Protein AF-A0A939F4K8-F1 (afdb_monomer_lite)

Structure (mmCIF, N/CA/C/O backbone):
data_AF-A0A939F4K8-F1
#
_entry.id   AF-A0A939F4K8-F1
#
loop_
_atom_site.group_PDB
_atom_site.id
_atom_site.type_symbol
_atom_site.label_atom_id
_atom_site.label_alt_id
_atom_site.label_comp_id
_atom_site.label_asym_id
_atom_site.label_entity_id
_atom_site.label_seq_id
_atom_site.pdbx_PDB_ins_code
_atom_site.Cartn_x
_atom_site.Cartn_y
_atom_site.Cartn_z
_atom_site.occupancy
_atom_site.B_iso_or_equiv
_atom_site.auth_seq_id
_atom_site.auth_comp_id
_atom_site.auth_asym_id
_atom_site.auth_atom_id
_atom_site.pdbx_PDB_model_num
ATOM 1 N N . SER A 1 1 ? 8.453 -22.649 -3.741 1.00 35.69 1 SER A N 1
ATOM 2 C CA . SER A 1 1 ? 9.775 -22.399 -4.346 1.00 35.69 1 SER A CA 1
ATOM 3 C C . SER A 1 1 ? 9.853 -20.980 -4.876 1.00 35.69 1 SER A C 1
ATOM 5 O O . SER A 1 1 ? 9.361 -20.713 -5.963 1.00 35.69 1 SER A O 1
ATOM 7 N N . PHE A 1 2 ? 10.422 -20.063 -4.095 1.00 38.69 2 PHE A N 1
ATOM 8 C CA . PHE A 1 2 ? 10.699 -18.695 -4.534 1.00 38.69 2 PHE A CA 1
ATOM 9 C C . PHE A 1 2 ? 11.968 -18.747 -5.396 1.00 38.69 2 PHE A C 1
ATOM 11 O O . PHE A 1 2 ? 13.063 -18.948 -4.875 1.00 38.69 2 PHE A O 1
ATOM 18 N N . ARG A 1 3 ? 11.841 -18.670 -6.727 1.00 43.75 3 ARG A N 1
ATOM 19 C CA . ARG A 1 3 ? 13.017 -18.431 -7.574 1.00 43.75 3 ARG A CA 1
ATOM 20 C C . ARG A 1 3 ? 13.462 -17.000 -7.297 1.00 43.75 3 ARG A C 1
ATOM 22 O O . ARG A 1 3 ? 12.787 -16.068 -7.720 1.00 43.75 3 ARG A O 1
ATOM 29 N N . GLY A 1 4 ? 14.566 -16.842 -6.569 1.00 41.31 4 GLY A N 1
ATOM 30 C CA . GLY A 1 4 ? 15.236 -15.552 -6.435 1.00 41.31 4 GLY A CA 1
ATOM 31 C C . GLY A 1 4 ? 15.517 -14.995 -7.828 1.00 41.31 4 GLY A C 1
ATOM 32 O O . GLY A 1 4 ? 16.096 -15.681 -8.674 1.00 41.31 4 GLY A O 1
ATOM 33 N N . ARG A 1 5 ? 15.021 -13.787 -8.096 1.00 57.59 5 ARG A N 1
ATOM 34 C CA . ARG A 1 5 ? 15.239 -13.090 -9.362 1.00 57.59 5 ARG A CA 1
ATOM 35 C C . ARG A 1 5 ? 16.744 -12.879 -9.538 1.00 57.59 5 ARG A C 1
ATOM 37 O O . ARG A 1 5 ? 17.413 -12.439 -8.608 1.00 57.59 5 ARG A O 1
ATOM 44 N N . ALA A 1 6 ? 17.285 -13.231 -10.703 1.00 58.12 6 ALA A N 1
ATOM 45 C CA . ALA A 1 6 ? 18.691 -12.975 -10.994 1.00 58.12 6 ALA A CA 1
ATOM 46 C C . ALA A 1 6 ? 18.952 -11.455 -10.971 1.00 58.12 6 ALA A C 1
ATOM 48 O O . ALA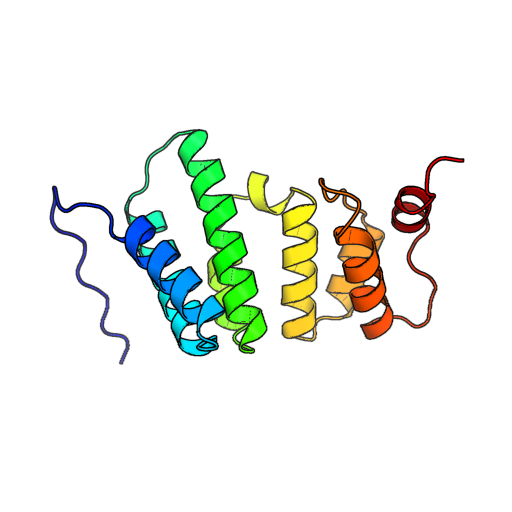 A 1 6 ? 18.134 -10.710 -11.523 1.00 58.12 6 ALA A O 1
ATOM 49 N N . PRO A 1 7 ? 20.057 -10.991 -10.359 1.00 59.62 7 PRO A N 1
ATOM 50 C CA . PRO A 1 7 ? 20.368 -9.569 -10.279 1.00 59.62 7 PRO A CA 1
ATOM 51 C C . PRO A 1 7 ? 20.540 -8.968 -11.679 1.00 59.62 7 PRO A C 1
ATOM 53 O O . PRO A 1 7 ? 21.037 -9.619 -12.603 1.00 59.62 7 PRO A O 1
ATOM 56 N N . ARG A 1 8 ? 20.113 -7.712 -11.841 1.00 64.44 8 ARG A N 1
ATOM 57 C CA . ARG A 1 8 ? 20.177 -6.992 -13.118 1.00 64.44 8 ARG A CA 1
ATOM 58 C C . ARG A 1 8 ? 21.630 -6.892 -13.622 1.00 64.44 8 ARG A C 1
ATOM 60 O O . ARG A 1 8 ? 22.501 -6.479 -12.856 1.00 64.44 8 ARG A O 1
ATOM 67 N N . PRO A 1 9 ? 21.910 -7.190 -14.907 1.00 63.34 9 PRO A N 1
ATOM 68 C CA . PRO A 1 9 ? 23.243 -6.998 -15.467 1.00 63.34 9 PRO A CA 1
ATOM 69 C C . PRO A 1 9 ? 23.617 -5.503 -15.513 1.00 63.34 9 PRO A C 1
ATOM 71 O O . PRO A 1 9 ? 22.742 -4.653 -15.738 1.00 63.34 9 PRO A O 1
ATOM 74 N N . PRO A 1 10 ? 24.906 -5.162 -15.326 1.00 59.16 10 PRO A N 1
ATOM 75 C CA . PRO A 1 10 ? 25.368 -3.778 -15.351 1.00 59.16 10 PRO A CA 1
ATOM 76 C C . PRO A 1 10 ? 25.055 -3.129 -16.708 1.00 59.16 10 PRO A C 1
ATOM 78 O O . PRO A 1 10 ? 25.335 -3.698 -17.759 1.00 59.16 10 PRO A O 1
ATOM 81 N N . GLY A 1 11 ? 24.443 -1.941 -16.684 1.00 65.75 11 GLY A N 1
ATOM 82 C CA . GLY A 1 11 ? 24.123 -1.155 -17.886 1.00 65.75 11 GLY A CA 1
ATOM 83 C C . GLY A 1 11 ? 22.738 -1.383 -18.509 1.00 65.75 11 GLY A C 1
ATOM 84 O O . GLY A 1 11 ? 22.353 -0.619 -19.389 1.00 65.75 11 GLY A O 1
ATOM 85 N N . ALA A 1 12 ? 21.943 -2.358 -18.051 1.00 71.56 12 ALA A N 1
ATOM 86 C CA . ALA A 1 12 ? 20.557 -2.488 -18.523 1.00 71.56 12 ALA A CA 1
ATOM 87 C C . ALA A 1 12 ? 19.689 -1.272 -18.102 1.00 71.56 12 ALA A C 1
ATOM 89 O O . ALA A 1 12 ? 19.891 -0.732 -17.014 1.00 71.56 12 ALA A O 1
ATOM 90 N N . PRO A 1 13 ? 18.711 -0.824 -18.906 1.00 78.94 13 PRO A N 1
ATOM 91 C CA . PRO A 1 13 ? 17.789 0.219 -18.470 1.00 78.94 13 PRO A CA 1
ATOM 92 C C . PRO A 1 13 ? 16.878 -0.297 -17.349 1.00 78.94 13 PRO A C 1
ATOM 94 O O . PRO A 1 13 ? 16.529 -1.482 -17.308 1.00 78.94 13 PRO A O 1
ATOM 97 N N . SER A 1 14 ? 16.487 0.602 -16.451 1.00 84.81 14 SER A N 1
ATOM 98 C CA . SER A 1 14 ? 15.519 0.324 -15.391 1.00 84.81 14 SER A CA 1
ATOM 99 C C . SER A 1 14 ? 14.158 0.001 -15.988 1.00 84.81 14 SER A C 1
ATOM 101 O O . SER A 1 14 ? 13.713 0.642 -16.943 1.00 84.81 14 SER A O 1
ATOM 103 N N . ARG A 1 15 ? 13.486 -1.002 -15.432 1.00 91.88 15 ARG A N 1
ATOM 104 C CA . ARG A 1 15 ? 12.194 -1.484 -15.928 1.00 91.88 15 ARG A CA 1
ATOM 105 C C . ARG A 1 15 ? 11.031 -0.848 -15.187 1.00 91.88 15 ARG A C 1
ATOM 107 O O . ARG A 1 15 ? 9.930 -0.822 -15.735 1.00 91.88 15 ARG A O 1
ATOM 114 N N . TRP A 1 16 ? 11.259 -0.321 -13.984 1.00 93.44 16 TRP A N 1
ATOM 115 C CA . TRP A 1 16 ? 10.209 0.259 -13.152 1.00 93.44 16 TRP A CA 1
ATOM 116 C C . TRP A 1 16 ? 9.338 1.313 -13.863 1.00 93.44 16 TRP A C 1
ATOM 118 O O . TRP A 1 16 ? 8.124 1.248 -13.661 1.00 93.44 16 TRP A O 1
ATOM 128 N N . PRO A 1 17 ? 9.840 2.213 -14.747 1.00 94.44 17 PRO A N 1
ATOM 129 C CA . PRO A 1 17 ? 8.963 3.183 -15.405 1.00 94.44 17 PRO A CA 1
ATOM 130 C C . PRO A 1 17 ? 7.972 2.500 -16.354 1.00 94.44 17 PRO A C 1
ATOM 132 O O . PRO A 1 17 ? 6.780 2.795 -16.332 1.00 94.44 17 PRO A O 1
ATOM 135 N N . LEU A 1 18 ? 8.454 1.536 -17.148 1.00 95.31 18 LEU A N 1
ATOM 136 C CA . LEU A 1 18 ? 7.625 0.746 -18.059 1.00 95.31 18 LEU A CA 1
ATOM 137 C C . LEU A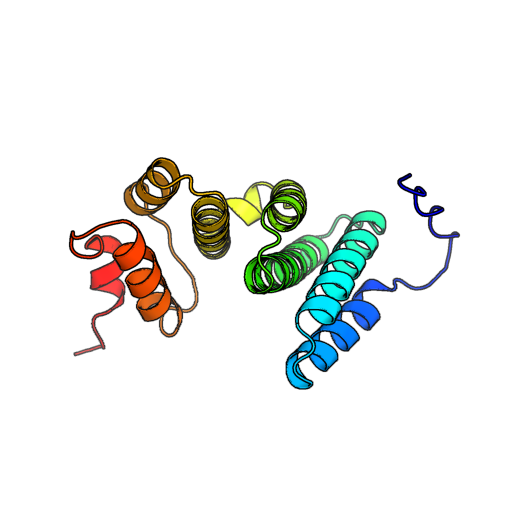 1 18 ? 6.600 -0.090 -17.286 1.00 95.31 18 LEU A C 1
ATOM 139 O O . LEU A 1 18 ? 5.428 -0.124 -17.654 1.00 95.31 18 LEU A O 1
ATOM 143 N N . LEU A 1 19 ? 7.035 -0.753 -16.211 1.00 96.81 19 LEU A N 1
ATOM 144 C CA . LEU A 1 19 ? 6.161 -1.570 -15.371 1.00 96.81 19 LEU A CA 1
ATOM 145 C C . LEU A 1 19 ? 5.051 -0.730 -14.732 1.00 96.81 19 LEU A C 1
ATOM 147 O O . LEU A 1 19 ? 3.896 -1.146 -14.771 1.00 96.81 19 LEU A O 1
ATOM 151 N N . ARG A 1 20 ? 5.371 0.473 -14.238 1.00 97.12 20 ARG A N 1
ATOM 152 C CA . ARG A 1 20 ? 4.374 1.416 -13.717 1.00 97.12 20 ARG A CA 1
ATOM 153 C C . ARG A 1 20 ? 3.372 1.834 -14.796 1.00 97.12 20 ARG A C 1
ATOM 155 O O . ARG A 1 20 ? 2.175 1.806 -14.545 1.00 97.12 20 ARG A O 1
ATOM 162 N N . CYS A 1 21 ? 3.824 2.172 -16.006 1.00 97.44 21 CYS A N 1
ATOM 163 C CA . CYS A 1 21 ? 2.915 2.520 -17.107 1.00 97.44 21 CYS A CA 1
ATOM 164 C C . CYS A 1 21 ? 1.978 1.365 -17.487 1.00 97.44 21 CYS A C 1
ATOM 166 O O . CYS A 1 21 ? 0.788 1.582 -17.701 1.00 97.44 21 CYS A O 1
ATOM 168 N N . LEU A 1 22 ? 2.492 0.135 -17.536 1.00 97.81 22 LEU A N 1
ATOM 169 C CA . LEU A 1 22 ? 1.670 -1.046 -17.798 1.00 97.81 22 LEU A CA 1
ATOM 170 C C . LEU A 1 22 ? 0.673 -1.320 -16.664 1.00 97.81 22 LEU A C 1
ATOM 172 O O . LEU A 1 22 ? -0.447 -1.733 -16.942 1.00 97.81 22 LEU A O 1
ATOM 176 N N . ALA A 1 23 ? 1.056 -1.071 -15.410 1.00 97.69 23 ALA A N 1
ATOM 177 C CA . ALA A 1 23 ? 0.155 -1.205 -14.271 1.00 97.69 23 ALA A CA 1
ATOM 178 C C . ALA A 1 23 ? -1.009 -0.200 -14.337 1.00 97.69 23 ALA A C 1
ATOM 180 O O . ALA A 1 23 ? -2.153 -0.572 -14.090 1.00 97.69 23 ALA A O 1
ATOM 181 N N . VAL A 1 24 ? -0.739 1.046 -14.745 1.00 97.12 24 VAL A N 1
ATOM 182 C CA . VAL A 1 24 ? -1.787 2.050 -15.008 1.00 97.12 24 VAL A CA 1
ATOM 183 C C . VAL A 1 24 ? -2.728 1.574 -16.118 1.00 97.12 24 VAL A C 1
ATOM 185 O O . VAL A 1 24 ? -3.944 1.634 -15.956 1.00 97.12 24 VAL A O 1
ATOM 188 N N . ALA A 1 25 ? -2.183 1.053 -17.223 1.00 96.94 25 ALA A N 1
ATOM 189 C CA . ALA A 1 25 ? -2.997 0.524 -18.318 1.00 96.94 25 ALA A CA 1
ATOM 190 C C . ALA A 1 25 ? -3.900 -0.632 -17.854 1.00 96.94 25 ALA A C 1
ATOM 192 O O . ALA A 1 25 ? -5.091 -0.636 -18.150 1.00 96.94 25 ALA A O 1
ATOM 193 N N . ASP A 1 26 ? -3.372 -1.560 -17.050 1.00 97.19 26 ASP A N 1
ATOM 194 C CA . ASP A 1 26 ? -4.175 -2.640 -16.474 1.00 97.19 26 ASP A CA 1
ATOM 195 C C . ASP A 1 26 ? -5.332 -2.124 -15.616 1.00 97.19 26 ASP A C 1
ATOM 197 O O . ASP A 1 26 ? -6.418 -2.695 -15.672 1.00 97.19 26 ASP A O 1
ATOM 201 N N . GLN A 1 27 ? -5.119 -1.073 -14.812 1.00 92.62 27 GLN A N 1
ATOM 202 C CA . GLN A 1 27 ? -6.189 -0.481 -14.003 1.00 92.62 27 GLN A CA 1
ATOM 203 C C . GLN A 1 27 ? -7.288 0.104 -14.888 1.00 92.62 27 GLN A C 1
ATOM 205 O O . GLN A 1 27 ? -8.463 -0.179 -14.656 1.00 92.62 27 GLN A O 1
ATOM 210 N N . CYS A 1 28 ? -6.916 0.857 -15.928 1.00 94.94 28 CYS A N 1
ATOM 211 C CA . CYS A 1 28 ? -7.870 1.411 -16.890 1.00 94.94 28 CYS A CA 1
ATOM 212 C C . CYS A 1 28 ? -8.657 0.320 -17.634 1.00 94.94 28 CYS A C 1
ATOM 214 O O . CYS A 1 28 ? -9.826 0.516 -17.952 1.00 94.94 28 CYS A O 1
ATOM 216 N N . GLU A 1 29 ? -8.039 -0.835 -17.882 1.00 95.88 29 GLU A N 1
ATOM 217 C CA . GLU A 1 29 ? -8.660 -1.990 -18.540 1.00 95.88 29 GLU A CA 1
ATOM 218 C C . GLU A 1 29 ? -9.441 -2.913 -17.581 1.00 95.88 29 GLU A C 1
ATOM 220 O O . GLU A 1 29 ? -9.955 -3.944 -18.012 1.00 95.88 29 GLU A O 1
ATOM 225 N N . GLY A 1 30 ? -9.522 -2.595 -16.284 1.00 95.88 30 GLY A N 1
ATOM 226 C CA . GLY A 1 30 ? -10.242 -3.421 -15.308 1.00 95.88 30 GLY A CA 1
ATOM 227 C C . GLY A 1 30 ? -9.517 -4.716 -14.922 1.00 95.88 30 GLY A C 1
ATOM 228 O O . GLY A 1 30 ? -10.154 -5.701 -14.555 1.00 95.88 30 GLY A O 1
ATOM 229 N N . ASN A 1 31 ? -8.183 -4.726 -14.970 1.00 97.06 31 ASN A N 1
ATOM 230 C CA . ASN A 1 31 ? -7.322 -5.851 -14.599 1.00 97.06 31 ASN A CA 1
ATOM 231 C C . ASN A 1 31 ? -6.558 -5.590 -13.276 1.00 97.06 31 ASN A C 1
ATOM 233 O O . ASN A 1 31 ? -5.322 -5.571 -13.271 1.00 97.06 31 ASN A O 1
ATOM 237 N N . PRO A 1 32 ? -7.235 -5.420 -12.121 1.00 95.44 32 PRO A N 1
ATOM 238 C CA . PRO A 1 32 ? -6.600 -4.941 -10.889 1.00 95.44 32 PRO A CA 1
ATOM 239 C C . PRO A 1 32 ? -5.543 -5.902 -10.320 1.00 95.44 32 PRO A C 1
ATOM 241 O O . PRO A 1 32 ? -4.538 -5.451 -9.779 1.00 95.44 32 PRO A O 1
ATOM 244 N N . GLY A 1 33 ? -5.711 -7.221 -10.486 1.00 97.56 33 GLY A N 1
ATOM 245 C CA . GLY A 1 33 ? -4.710 -8.211 -10.057 1.00 97.56 33 GLY A CA 1
ATOM 246 C C . GLY A 1 33 ? -3.388 -8.068 -10.812 1.00 97.56 33 GLY A C 1
ATOM 247 O O . GLY A 1 33 ? -2.323 -7.982 -10.204 1.00 97.56 33 GLY A O 1
ATOM 248 N N . ARG A 1 34 ? -3.473 -7.940 -12.142 1.00 97.06 34 ARG A N 1
ATOM 249 C CA . ARG A 1 34 ? -2.313 -7.690 -13.007 1.00 97.06 34 ARG A CA 1
ATOM 250 C C . ARG A 1 34 ? -1.660 -6.343 -12.710 1.00 97.06 34 ARG A C 1
ATOM 252 O O . ARG A 1 34 ? -0.432 -6.267 -12.696 1.00 97.06 34 ARG A O 1
ATOM 259 N N . ALA A 1 35 ? -2.463 -5.313 -12.445 1.00 97.88 35 ALA A N 1
ATOM 260 C CA . ALA A 1 35 ? -1.948 -4.011 -12.043 1.00 97.88 35 ALA A CA 1
ATOM 261 C C . ALA A 1 35 ? -1.121 -4.117 -10.757 1.00 97.88 35 ALA A C 1
ATOM 263 O O . ALA A 1 35 ? 0.006 -3.628 -10.711 1.00 97.88 35 ALA A O 1
ATOM 264 N N . ALA A 1 36 ? -1.650 -4.799 -9.736 1.00 98.06 36 ALA A N 1
ATOM 265 C CA . ALA A 1 36 ? -0.968 -4.998 -8.462 1.00 98.06 36 ALA A CA 1
ATOM 266 C C . ALA A 1 36 ? 0.370 -5.736 -8.634 1.00 98.06 36 ALA A C 1
ATOM 268 O O . ALA A 1 36 ? 1.390 -5.278 -8.118 1.00 98.06 36 ALA A O 1
ATOM 269 N N . ASP A 1 37 ? 0.399 -6.810 -9.432 1.00 98.00 37 ASP A N 1
ATOM 270 C CA . ASP A 1 37 ? 1.638 -7.535 -9.745 1.00 98.00 37 ASP A CA 1
ATOM 271 C C . ASP A 1 37 ? 2.678 -6.637 -10.427 1.00 98.00 37 ASP A C 1
ATOM 273 O O . ASP A 1 37 ? 3.866 -6.666 -10.093 1.00 98.00 37 ASP A O 1
ATOM 277 N N . ARG A 1 38 ? 2.244 -5.812 -11.388 1.00 98.00 38 ARG A N 1
ATOM 278 C CA . ARG A 1 38 ? 3.143 -4.910 -12.115 1.00 98.00 38 ARG A CA 1
ATOM 279 C C . ARG A 1 38 ? 3.651 -3.765 -11.249 1.00 98.00 38 ARG A C 1
ATOM 281 O O . ARG A 1 38 ? 4.827 -3.424 -11.361 1.00 98.00 38 ARG A O 1
ATOM 288 N N . TYR A 1 39 ? 2.821 -3.209 -10.370 1.00 98.25 39 TYR A N 1
ATOM 289 C CA . TYR A 1 39 ? 3.258 -2.200 -9.409 1.00 98.25 39 TYR A CA 1
ATOM 290 C C . TYR A 1 39 ? 4.262 -2.756 -8.396 1.00 98.25 39 TYR A C 1
ATOM 292 O O . TYR A 1 39 ? 5.288 -2.118 -8.160 1.00 98.25 39 TYR A O 1
ATOM 300 N N . ALA A 1 40 ? 4.018 -3.950 -7.848 1.00 97.44 40 ALA A N 1
ATOM 301 C CA . ALA A 1 40 ? 4.961 -4.611 -6.947 1.00 97.44 40 ALA A CA 1
ATOM 302 C C . ALA A 1 40 ? 6.312 -4.851 -7.642 1.00 97.44 40 ALA A C 1
ATOM 304 O O . ALA A 1 40 ? 7.358 -4.441 -7.140 1.00 97.44 40 ALA A O 1
ATOM 305 N N . ALA A 1 41 ? 6.288 -5.394 -8.865 1.00 96.06 41 ALA A N 1
ATOM 306 C CA . ALA A 1 41 ? 7.496 -5.601 -9.658 1.00 96.06 41 ALA A CA 1
ATOM 307 C C . ALA A 1 41 ? 8.219 -4.287 -10.012 1.00 96.06 41 ALA A C 1
ATOM 309 O O . ALA A 1 41 ? 9.449 -4.261 -10.080 1.00 96.06 41 ALA A O 1
ATOM 310 N N . ALA A 1 42 ? 7.477 -3.200 -10.252 1.00 96.31 42 ALA A N 1
ATOM 311 C CA . ALA A 1 42 ? 8.057 -1.881 -10.482 1.00 96.31 42 ALA A CA 1
ATOM 312 C C . ALA A 1 42 ? 8.773 -1.367 -9.226 1.00 96.31 42 ALA A C 1
ATOM 314 O O . ALA A 1 42 ? 9.893 -0.873 -9.319 1.00 96.31 42 ALA A O 1
ATOM 315 N N . PHE A 1 43 ? 8.151 -1.499 -8.053 1.00 95.50 43 PHE A N 1
ATOM 316 C CA . PHE A 1 43 ? 8.745 -1.065 -6.791 1.00 95.50 43 PHE A CA 1
ATOM 317 C C . PHE A 1 43 ? 9.992 -1.880 -6.418 1.00 95.50 43 PHE A C 1
ATOM 319 O O . PHE A 1 43 ? 10.965 -1.320 -5.908 1.00 95.50 43 PHE A O 1
ATOM 326 N N . ASP A 1 44 ? 10.001 -3.178 -6.723 1.00 93.31 44 ASP A N 1
ATOM 327 C CA . ASP A 1 44 ? 11.182 -4.035 -6.586 1.00 93.31 44 ASP A CA 1
ATOM 328 C C . ASP A 1 44 ? 12.340 -3.570 -7.458 1.00 93.31 44 ASP A C 1
ATOM 330 O O . ASP A 1 44 ? 13.427 -3.310 -6.942 1.00 93.31 44 ASP A O 1
ATOM 334 N N . ASP A 1 45 ? 12.085 -3.370 -8.750 1.00 91.62 45 ASP A N 1
ATOM 335 C CA . ASP A 1 45 ? 13.090 -2.892 -9.702 1.00 91.62 45 ASP A CA 1
ATOM 336 C C . ASP A 1 45 ? 13.618 -1.493 -9.321 1.00 91.62 45 ASP A C 1
ATOM 338 O O . ASP A 1 45 ? 14.823 -1.243 -9.384 1.00 91.62 45 ASP A O 1
ATOM 342 N N . LEU A 1 46 ? 12.746 -0.606 -8.820 1.00 90.25 46 LEU A N 1
ATOM 343 C CA . LEU A 1 46 ? 13.144 0.692 -8.270 1.00 90.25 46 LEU A CA 1
ATOM 344 C C . LEU A 1 46 ? 14.048 0.530 -7.037 1.00 90.25 46 LEU A C 1
ATOM 346 O O . LEU A 1 46 ? 15.079 1.187 -6.924 1.00 90.25 46 LEU A O 1
ATOM 350 N N . CYS A 1 47 ? 13.703 -0.341 -6.091 1.00 87.00 47 CYS A N 1
ATOM 351 C CA . CYS A 1 47 ? 14.528 -0.531 -4.896 1.00 87.00 47 CYS A CA 1
ATOM 352 C C . CYS A 1 47 ? 15.914 -1.107 -5.218 1.00 87.00 47 CYS A C 1
ATOM 354 O O . CYS A 1 47 ? 16.870 -0.778 -4.513 1.00 87.00 47 CYS A O 1
ATOM 356 N N . GLU A 1 48 ? 16.035 -1.930 -6.262 1.00 84.25 48 GLU A N 1
ATOM 357 C CA . GLU A 1 48 ? 17.308 -2.495 -6.726 1.00 84.25 48 GLU A CA 1
ATOM 358 C C . GLU A 1 48 ? 18.243 -1.439 -7.341 1.00 84.25 48 GLU A C 1
ATOM 360 O O . GLU A 1 48 ? 19.462 -1.565 -7.244 1.00 84.25 48 GLU A O 1
ATOM 365 N N . GLU A 1 49 ? 17.711 -0.368 -7.939 1.00 76.31 49 GLU A N 1
ATOM 366 C CA . GLU A 1 49 ? 18.523 0.654 -8.611 1.00 76.31 49 GLU A CA 1
ATOM 367 C C . GLU A 1 49 ? 19.263 1.610 -7.644 1.00 76.31 49 GLU A C 1
ATOM 369 O O . GLU A 1 49 ? 20.148 2.335 -8.093 1.00 76.31 49 GLU A O 1
ATOM 374 N N . ARG A 1 50 ? 18.942 1.590 -6.334 1.00 61.94 50 ARG A N 1
ATOM 375 C CA . ARG A 1 50 ? 19.488 2.437 -5.239 1.00 61.94 50 ARG A CA 1
ATOM 376 C C . ARG A 1 50 ? 20.395 3.593 -5.698 1.00 61.94 50 ARG A C 1
ATOM 378 O O . ARG A 1 50 ? 21.618 3.468 -5.724 1.00 61.94 50 ARG A O 1
ATOM 385 N N . ARG A 1 51 ? 19.798 4.762 -5.957 1.00 62.34 51 ARG A N 1
ATOM 386 C CA . ARG A 1 51 ? 20.534 6.027 -6.124 1.00 62.34 51 ARG A CA 1
ATOM 387 C C . ARG A 1 51 ? 20.246 6.959 -4.954 1.00 62.34 51 ARG A C 1
ATOM 389 O O . ARG A 1 51 ? 19.093 7.179 -4.590 1.00 62.34 51 ARG A O 1
ATOM 396 N N . GLU A 1 52 ? 21.286 7.513 -4.345 1.00 55.47 52 GLU A N 1
ATOM 397 C CA . GLU A 1 52 ? 21.121 8.489 -3.268 1.00 55.47 52 GLU A CA 1
ATOM 398 C C . GLU A 1 52 ? 20.875 9.881 -3.857 1.00 55.47 52 GLU A C 1
ATOM 400 O O . GLU A 1 52 ? 21.791 10.553 -4.315 1.00 55.47 52 GLU A O 1
ATOM 405 N N . ALA A 1 53 ? 19.605 10.295 -3.893 1.00 70.00 53 ALA A N 1
ATOM 406 C CA . ALA A 1 53 ? 19.194 11.653 -4.245 1.00 70.00 53 ALA A CA 1
ATOM 407 C C . ALA A 1 53 ? 17.805 11.979 -3.665 1.00 70.00 53 ALA A C 1
ATOM 409 O O . ALA A 1 53 ? 16.961 11.094 -3.490 1.00 70.00 53 ALA A O 1
ATOM 410 N N . ALA A 1 54 ? 17.525 13.264 -3.425 1.00 70.31 54 ALA A N 1
ATOM 411 C CA . ALA A 1 54 ? 16.204 13.733 -2.986 1.00 70.31 54 ALA A CA 1
ATOM 412 C C . ALA A 1 54 ? 15.091 13.356 -3.985 1.00 70.31 54 ALA A C 1
ATOM 414 O O . ALA A 1 54 ? 14.025 12.888 -3.584 1.00 70.31 54 ALA A O 1
ATOM 415 N N . VAL A 1 55 ? 15.382 13.453 -5.290 1.00 77.69 55 VAL A N 1
ATOM 416 C CA . VAL A 1 55 ? 14.489 13.013 -6.377 1.00 77.69 55 VAL A CA 1
ATOM 417 C C . VAL A 1 55 ? 14.127 11.533 -6.226 1.00 77.69 55 VAL A C 1
ATOM 419 O O . VAL A 1 55 ? 12.964 11.163 -6.353 1.00 77.69 55 VAL A O 1
ATOM 422 N N . TRP A 1 56 ? 15.094 10.687 -5.863 1.00 80.75 56 TRP A N 1
ATOM 423 C CA . TRP A 1 56 ? 14.862 9.254 -5.679 1.00 80.75 56 TRP A CA 1
ATOM 424 C C . TRP A 1 56 ? 13.926 8.950 -4.511 1.00 80.75 56 TRP A C 1
ATOM 426 O O . TRP A 1 56 ? 13.103 8.041 -4.587 1.00 80.75 56 TRP A O 1
ATOM 436 N N . THR A 1 57 ? 14.001 9.749 -3.445 1.00 83.62 57 THR A N 1
ATOM 437 C CA . THR A 1 57 ? 13.092 9.625 -2.297 1.00 83.62 57 THR A CA 1
ATOM 438 C C . THR A 1 57 ? 11.656 9.961 -2.700 1.00 83.62 57 THR A C 1
ATOM 440 O O . THR A 1 57 ? 10.733 9.253 -2.302 1.00 83.62 57 THR A O 1
ATOM 443 N N . ALA A 1 58 ? 11.457 10.998 -3.520 1.00 86.81 58 ALA A N 1
ATOM 444 C CA . ALA A 1 58 ? 10.135 11.366 -4.028 1.00 86.81 58 ALA A CA 1
ATOM 445 C C . ALA A 1 58 ? 9.557 10.295 -4.969 1.00 86.81 58 ALA A C 1
ATOM 447 O O . ALA A 1 58 ? 8.402 9.909 -4.805 1.00 86.81 58 ALA A O 1
ATOM 448 N N . VAL A 1 59 ? 10.368 9.764 -5.891 1.00 90.12 59 VAL A N 1
ATOM 449 C CA . VAL A 1 59 ? 9.962 8.674 -6.798 1.00 90.12 59 VAL A CA 1
ATOM 450 C C . VAL A 1 59 ? 9.621 7.401 -6.016 1.00 90.12 59 VAL A C 1
ATOM 452 O O . VAL A 1 59 ? 8.581 6.796 -6.262 1.00 90.12 59 VAL A O 1
ATOM 455 N N . THR A 1 60 ? 10.440 7.035 -5.024 1.00 90.81 60 THR A N 1
ATOM 456 C CA . THR A 1 60 ? 10.193 5.869 -4.155 1.00 90.81 60 THR A CA 1
ATOM 457 C C . THR A 1 60 ? 8.907 6.024 -3.354 1.00 90.81 60 THR A C 1
ATOM 459 O O . THR A 1 60 ? 8.127 5.081 -3.266 1.00 90.81 60 THR A O 1
ATOM 462 N N . ALA A 1 61 ? 8.653 7.215 -2.807 1.00 92.00 61 ALA A N 1
ATOM 463 C CA . ALA A 1 61 ? 7.403 7.501 -2.116 1.00 92.00 61 ALA A CA 1
ATOM 464 C C . ALA A 1 61 ? 6.205 7.364 -3.072 1.00 92.00 61 ALA A C 1
ATOM 466 O O . ALA A 1 61 ? 5.272 6.617 -2.790 1.00 92.00 61 ALA A O 1
ATOM 467 N N . ALA A 1 62 ? 6.243 8.036 -4.225 1.00 92.69 62 ALA A N 1
ATOM 468 C CA . ALA A 1 62 ? 5.145 8.008 -5.187 1.00 92.69 62 ALA A CA 1
ATOM 469 C C . ALA A 1 62 ? 4.817 6.580 -5.652 1.00 92.69 62 ALA A C 1
ATOM 471 O O . ALA A 1 62 ? 3.663 6.165 -5.554 1.00 92.69 62 ALA A O 1
ATOM 472 N N . LEU A 1 63 ? 5.829 5.816 -6.080 1.00 95.31 63 LEU A N 1
ATOM 473 C CA . LEU A 1 63 ? 5.637 4.451 -6.567 1.00 95.31 63 LEU A CA 1
ATOM 474 C C . LEU A 1 63 ? 5.229 3.483 -5.450 1.00 95.31 63 LEU A C 1
ATOM 476 O O . LEU A 1 63 ? 4.375 2.629 -5.666 1.00 95.31 63 LEU A O 1
ATOM 480 N N . GLY A 1 64 ? 5.806 3.621 -4.253 1.00 96.44 64 GLY A N 1
ATOM 481 C CA . GLY A 1 64 ? 5.443 2.780 -3.115 1.00 96.44 64 GLY A CA 1
ATOM 482 C C . GLY A 1 64 ? 3.984 2.956 -2.709 1.00 96.44 64 GLY A C 1
ATOM 483 O O . GLY A 1 64 ? 3.301 1.974 -2.445 1.00 96.44 64 GLY A O 1
ATOM 484 N N . ARG A 1 65 ? 3.468 4.189 -2.740 1.00 95.31 65 ARG A N 1
ATOM 485 C CA . ARG A 1 65 ? 2.046 4.446 -2.495 1.00 95.31 65 ARG A CA 1
ATOM 486 C C . ARG A 1 65 ? 1.152 3.783 -3.546 1.00 95.31 65 ARG A C 1
ATOM 488 O O . ARG A 1 65 ? 0.226 3.077 -3.169 1.00 95.31 65 ARG A O 1
ATOM 495 N N . GLU A 1 66 ? 1.438 3.990 -4.834 1.00 96.88 66 GLU A N 1
ATOM 496 C CA . GLU A 1 66 ? 0.660 3.382 -5.929 1.00 96.88 66 GLU A CA 1
ATOM 497 C C . GLU A 1 66 ? 0.623 1.849 -5.804 1.00 96.88 66 GLU A C 1
ATOM 499 O O . GLU A 1 66 ? -0.429 1.231 -5.965 1.00 96.88 66 GLU A O 1
ATOM 504 N N . ALA A 1 67 ? 1.755 1.235 -5.440 1.00 98.12 67 ALA A N 1
ATOM 505 C CA . ALA A 1 67 ? 1.835 -0.201 -5.209 1.00 98.12 67 ALA A CA 1
ATOM 506 C C . ALA A 1 67 ? 1.011 -0.663 -4.003 1.00 98.12 67 ALA A C 1
ATOM 508 O O . ALA A 1 67 ? 0.274 -1.641 -4.120 1.00 98.12 67 ALA A O 1
ATOM 509 N N . ILE A 1 68 ? 1.092 0.036 -2.867 1.00 97.88 68 ILE A N 1
ATOM 510 C CA . ILE A 1 68 ? 0.299 -0.294 -1.675 1.00 97.88 68 ILE A CA 1
ATOM 511 C C . ILE A 1 68 ? -1.198 -0.203 -1.984 1.00 97.88 68 ILE A C 1
ATOM 513 O O . ILE A 1 68 ? -1.933 -1.144 -1.699 1.00 97.88 68 ILE A O 1
ATOM 517 N N . GLU A 1 69 ? -1.646 0.884 -2.612 1.00 95.50 69 GLU A N 1
ATOM 518 C CA . GLU A 1 69 ? -3.053 1.079 -2.981 1.00 95.50 69 GLU A CA 1
ATOM 519 C C . GLU A 1 69 ? -3.550 -0.034 -3.916 1.00 95.50 69 GLU A C 1
ATOM 521 O O . GLU A 1 69 ? -4.600 -0.630 -3.666 1.00 95.50 69 GLU A O 1
ATOM 526 N N . ALA A 1 70 ? -2.769 -0.386 -4.943 1.00 97.44 70 ALA A N 1
ATOM 527 C CA . ALA A 1 70 ? -3.118 -1.469 -5.859 1.00 97.44 70 ALA A CA 1
ATOM 528 C C . ALA A 1 70 ? -3.191 -2.837 -5.158 1.00 97.44 70 ALA A C 1
ATOM 530 O O . ALA A 1 70 ? -4.109 -3.612 -5.424 1.00 97.44 70 ALA A O 1
ATOM 531 N N . LEU A 1 71 ? -2.258 -3.135 -4.247 1.00 98.44 71 LEU A N 1
ATOM 532 C CA . LEU A 1 71 ? -2.229 -4.386 -3.481 1.00 98.44 71 LEU A CA 1
ATOM 533 C C . LEU A 1 71 ? -3.405 -4.488 -2.499 1.00 98.44 71 LEU A C 1
ATOM 535 O O . LEU A 1 71 ? -4.027 -5.547 -2.388 1.00 98.44 71 LEU A O 1
ATOM 539 N N . LEU A 1 72 ? -3.750 -3.393 -1.818 1.00 96.62 72 LEU A N 1
ATOM 540 C CA . LEU A 1 72 ? -4.908 -3.344 -0.926 1.00 96.62 72 LEU A CA 1
ATOM 541 C C . LEU A 1 72 ? -6.225 -3.504 -1.697 1.00 96.62 72 LEU A C 1
ATOM 543 O O . LEU A 1 72 ? -7.096 -4.252 -1.247 1.00 96.62 72 LEU A O 1
ATOM 547 N N . ALA A 1 73 ? -6.346 -2.911 -2.890 1.00 95.56 73 ALA A N 1
ATOM 548 C CA . ALA A 1 73 ? -7.527 -3.058 -3.748 1.00 95.56 73 ALA A CA 1
ATOM 549 C C . ALA A 1 73 ? -7.818 -4.521 -4.138 1.00 95.56 73 ALA A C 1
ATOM 551 O O . ALA A 1 73 ? -8.973 -4.890 -4.353 1.00 95.56 73 ALA A O 1
ATOM 552 N N . VAL A 1 74 ? -6.790 -5.374 -4.181 1.00 97.56 74 VAL A N 1
ATOM 553 C CA . VAL A 1 74 ? -6.917 -6.817 -4.451 1.00 97.56 74 VAL A CA 1
ATOM 554 C C . VAL A 1 74 ? -6.730 -7.692 -3.208 1.00 97.56 74 VAL A C 1
ATOM 556 O O . VAL A 1 74 ? -6.494 -8.892 -3.331 1.00 97.56 74 VAL A O 1
ATOM 559 N N . LYS A 1 75 ? -6.862 -7.112 -2.007 1.00 96.81 75 LYS A N 1
ATOM 560 C CA . LYS A 1 75 ? -6.813 -7.812 -0.712 1.00 96.81 75 LYS A CA 1
ATOM 561 C C . LYS A 1 75 ? -5.501 -8.573 -0.463 1.00 96.81 75 LYS A C 1
ATOM 563 O O . LYS A 1 75 ? -5.516 -9.689 0.052 1.00 96.81 75 LYS A O 1
ATOM 568 N N . ARG A 1 76 ? -4.357 -7.960 -0.790 1.00 97.94 76 ARG A N 1
ATOM 569 C CA . ARG A 1 76 ? -3.002 -8.500 -0.538 1.00 97.94 76 ARG A CA 1
ATOM 570 C C . ARG A 1 76 ? -2.233 -7.677 0.516 1.00 97.94 76 ARG A C 1
ATOM 572 O O . ARG A 1 76 ? -1.186 -7.107 0.203 1.00 97.94 76 ARG A O 1
ATOM 579 N N . PRO A 1 77 ? -2.715 -7.599 1.774 1.00 97.00 77 PRO A N 1
ATOM 580 C CA . PRO A 1 77 ? -2.132 -6.727 2.799 1.00 97.00 77 PRO A CA 1
ATOM 581 C C . PRO A 1 77 ? -0.688 -7.093 3.169 1.00 97.00 77 PRO A C 1
ATOM 583 O O . PRO A 1 77 ? 0.128 -6.201 3.356 1.00 97.00 77 PRO A O 1
ATOM 586 N N . ALA A 1 78 ? -0.317 -8.378 3.182 1.00 96.94 78 ALA A N 1
ATOM 587 C CA . ALA A 1 78 ? 1.052 -8.795 3.510 1.00 96.94 78 ALA A CA 1
ATOM 588 C C . ALA A 1 78 ? 2.103 -8.247 2.524 1.00 96.94 78 ALA A C 1
ATOM 590 O O . ALA A 1 78 ? 3.207 -7.863 2.909 1.00 96.94 78 ALA A O 1
ATOM 591 N N . GLU A 1 79 ? 1.758 -8.169 1.240 1.00 97.75 79 GLU A N 1
ATOM 592 C CA . GLU A 1 79 ? 2.647 -7.602 0.224 1.00 97.75 79 GLU A CA 1
ATOM 593 C C . GLU A 1 79 ? 2.686 -6.077 0.313 1.00 97.75 79 GLU A C 1
ATOM 595 O O . GLU A 1 79 ? 3.758 -5.480 0.214 1.00 97.75 79 GLU A O 1
ATOM 600 N N . ALA A 1 80 ? 1.543 -5.443 0.592 1.00 97.81 80 ALA A N 1
ATOM 601 C CA . ALA A 1 80 ? 1.482 -4.011 0.868 1.00 97.81 80 ALA A CA 1
ATOM 602 C C . ALA A 1 80 ? 2.334 -3.626 2.095 1.00 97.81 80 ALA A C 1
ATOM 604 O O . ALA A 1 80 ? 3.068 -2.637 2.047 1.00 97.81 80 ALA A O 1
ATOM 605 N N . ARG A 1 81 ? 2.320 -4.444 3.156 1.00 97.38 81 ARG A N 1
ATOM 606 C CA . ARG A 1 81 ? 3.184 -4.306 4.338 1.00 97.38 81 ARG A CA 1
ATOM 607 C C . ARG A 1 81 ? 4.661 -4.360 3.971 1.00 97.38 81 ARG A C 1
ATOM 609 O O . ARG A 1 81 ? 5.410 -3.477 4.381 1.00 97.38 81 ARG A O 1
ATOM 616 N N . SER A 1 82 ? 5.062 -5.310 3.126 1.00 96.81 82 SER A N 1
ATOM 617 C CA . SER A 1 82 ? 6.446 -5.394 2.645 1.00 96.81 82 SER A CA 1
ATOM 618 C C . SER A 1 82 ? 6.885 -4.130 1.895 1.00 96.81 82 SER A C 1
ATOM 620 O O . SER A 1 82 ? 7.989 -3.627 2.117 1.00 96.81 82 SER A O 1
ATOM 622 N N . VAL A 1 83 ? 6.021 -3.569 1.040 1.00 97.25 83 VAL A N 1
ATOM 623 C CA . VAL A 1 83 ? 6.294 -2.294 0.354 1.00 97.25 83 VAL A CA 1
ATOM 624 C C . VAL A 1 83 ? 6.419 -1.151 1.364 1.00 97.25 83 VAL A C 1
ATOM 626 O O . VAL A 1 83 ? 7.387 -0.391 1.306 1.00 97.25 83 VAL A O 1
ATOM 629 N N . PHE A 1 84 ? 5.483 -1.050 2.312 1.00 96.50 84 PHE A N 1
ATOM 630 C CA . PHE A 1 84 ? 5.467 -0.004 3.336 1.00 96.50 84 PHE A CA 1
ATOM 631 C C . PHE A 1 84 ? 6.740 -0.003 4.194 1.00 96.50 84 PHE A C 1
ATOM 633 O O . PHE A 1 84 ? 7.342 1.048 4.402 1.00 96.50 84 PHE A O 1
ATOM 640 N N . GLU A 1 85 ? 7.204 -1.168 4.645 1.00 94.88 85 GLU A N 1
ATOM 641 C CA . GLU A 1 85 ? 8.410 -1.307 5.476 1.00 94.88 85 GLU A CA 1
ATOM 642 C C . GLU A 1 85 ? 9.704 -0.911 4.755 1.00 94.88 85 GLU A C 1
ATOM 644 O O . GLU A 1 85 ? 10.682 -0.514 5.390 1.00 94.88 85 GLU A O 1
ATOM 649 N N . ARG A 1 86 ? 9.710 -0.973 3.422 1.00 93.19 86 ARG A N 1
ATOM 650 C CA . ARG A 1 86 ? 10.844 -0.556 2.586 1.00 93.19 86 ARG A CA 1
ATOM 651 C C . ARG A 1 86 ? 10.876 0.947 2.325 1.00 93.19 86 ARG A C 1
ATOM 653 O O . ARG A 1 86 ? 11.888 1.458 1.836 1.00 93.19 86 ARG A O 1
ATOM 660 N N . LEU A 1 87 ? 9.807 1.672 2.656 1.00 92.12 87 LEU A N 1
ATOM 661 C CA . LEU A 1 87 ? 9.807 3.130 2.628 1.00 92.12 87 LEU A CA 1
ATOM 662 C C . LEU A 1 87 ? 10.650 3.678 3.782 1.00 92.12 87 LEU A C 1
ATOM 664 O O . LEU A 1 87 ? 10.565 3.237 4.928 1.00 92.12 87 LEU A O 1
ATOM 668 N N . ARG A 1 88 ? 11.458 4.700 3.489 1.00 88.06 88 ARG A N 1
ATOM 669 C CA . ARG A 1 88 ? 12.279 5.366 4.509 1.00 88.06 88 ARG A CA 1
ATOM 670 C C . ARG A 1 88 ? 11.386 6.011 5.571 1.00 88.06 88 ARG A C 1
ATOM 672 O O . ARG A 1 88 ? 10.325 6.544 5.252 1.00 88.06 88 ARG A O 1
ATOM 679 N N . GLN A 1 89 ? 11.853 6.040 6.817 1.00 87.88 89 GLN A N 1
ATOM 680 C CA . GLN A 1 89 ? 11.115 6.626 7.941 1.00 87.88 89 GLN A CA 1
ATOM 681 C C . GLN A 1 89 ? 10.589 8.058 7.675 1.00 87.88 89 GLN A C 1
ATOM 683 O O . GLN A 1 89 ? 9.386 8.250 7.838 1.00 87.88 89 GLN A O 1
ATOM 688 N N . PRO A 1 90 ? 11.366 9.003 7.099 1.00 88.25 90 PRO A N 1
ATOM 689 C CA . PRO A 1 90 ? 10.859 10.351 6.798 1.00 88.25 90 PRO A CA 1
ATOM 690 C C . PRO A 1 90 ? 9.754 10.409 5.729 1.00 88.25 90 PRO A C 1
ATOM 692 O O . PRO A 1 90 ? 9.161 11.461 5.490 1.00 88.25 90 PRO A O 1
ATOM 695 N N . VAL A 1 91 ? 9.527 9.317 4.991 1.00 89.62 91 VAL A N 1
ATOM 696 C CA . VAL A 1 91 ? 8.389 9.180 4.073 1.00 89.62 91 VAL A CA 1
ATOM 697 C C . VAL A 1 91 ? 7.168 8.675 4.834 1.00 89.62 91 VAL A C 1
ATOM 699 O O . VAL A 1 91 ? 6.091 9.233 4.648 1.00 89.62 91 VAL A O 1
ATOM 702 N N . ARG A 1 92 ? 7.347 7.678 5.711 1.00 91.44 92 ARG A N 1
ATOM 703 C CA . ARG A 1 92 ? 6.272 7.073 6.517 1.00 91.44 92 ARG A CA 1
ATOM 704 C C . ARG A 1 92 ? 5.626 8.055 7.497 1.00 91.44 92 ARG A C 1
ATOM 706 O O . ARG A 1 92 ? 4.421 8.008 7.689 1.00 91.44 92 ARG A O 1
ATOM 713 N N . GLU A 1 93 ? 6.406 8.988 8.036 1.00 88.94 93 GLU A N 1
ATOM 714 C CA . GLU A 1 93 ? 5.930 10.019 8.974 1.00 88.94 93 GLU A CA 1
ATOM 715 C C . GLU A 1 93 ? 5.083 11.118 8.306 1.00 88.94 93 GLU A C 1
ATOM 717 O O . GLU A 1 93 ? 4.418 11.899 8.982 1.00 88.94 93 GLU A O 1
ATOM 722 N N . ARG A 1 94 ? 5.061 11.197 6.969 1.00 88.50 94 ARG A N 1
ATOM 723 C CA . ARG A 1 94 ? 4.219 12.171 6.256 1.00 88.50 94 ARG A CA 1
ATOM 724 C C . ARG A 1 94 ? 2.761 11.756 6.386 1.00 88.50 94 ARG A C 1
ATOM 726 O O . ARG A 1 94 ? 2.446 10.585 6.187 1.00 88.50 94 ARG A O 1
ATOM 733 N N . GLY A 1 95 ? 1.845 12.701 6.598 1.00 86.50 95 GLY A N 1
ATOM 734 C CA . GLY A 1 95 ? 0.459 12.335 6.907 1.00 86.50 95 GLY A CA 1
ATOM 735 C C . GLY A 1 95 ? -0.257 11.532 5.817 1.00 86.50 95 GLY A C 1
ATOM 736 O O . GLY A 1 95 ? -1.056 10.660 6.133 1.00 86.50 95 GLY A O 1
ATOM 737 N N . ARG A 1 96 ? 0.110 11.688 4.537 1.00 86.94 96 ARG A N 1
ATOM 738 C CA . ARG A 1 96 ? -0.388 10.788 3.479 1.00 86.94 96 ARG A CA 1
ATOM 739 C C . ARG A 1 96 ? 0.012 9.323 3.702 1.00 86.94 96 ARG A C 1
ATOM 741 O O . ARG A 1 96 ? -0.780 8.433 3.421 1.00 86.94 96 ARG A O 1
ATOM 748 N N . PHE A 1 97 ? 1.220 9.057 4.196 1.00 90.81 97 PHE A N 1
ATOM 749 C CA . PHE A 1 97 ? 1.669 7.695 4.497 1.00 90.81 97 PHE A CA 1
ATOM 750 C C . PHE A 1 97 ? 1.165 7.185 5.840 1.00 90.81 97 PHE A C 1
ATOM 752 O O . PHE A 1 97 ? 0.941 5.987 5.955 1.00 90.81 97 PHE A O 1
ATOM 759 N N . ARG A 1 98 ? 0.892 8.074 6.798 1.00 91.69 98 ARG A N 1
ATOM 760 C CA . ARG A 1 98 ? 0.129 7.738 8.010 1.00 91.69 98 ARG A CA 1
ATOM 761 C C . ARG A 1 98 ? -1.277 7.250 7.658 1.00 91.69 98 ARG A C 1
ATOM 763 O O . ARG A 1 98 ? -1.722 6.232 8.174 1.00 91.69 98 ARG A O 1
ATOM 770 N N . PHE A 1 99 ? -1.934 7.893 6.690 1.00 90.00 99 PHE A N 1
ATOM 771 C CA . PHE A 1 99 ? -3.212 7.411 6.165 1.00 90.00 99 PHE A CA 1
ATOM 772 C C . PHE A 1 99 ? -3.094 6.048 5.457 1.00 90.00 99 PHE A C 1
ATOM 774 O O . PHE A 1 99 ? -3.921 5.162 5.656 1.00 90.00 99 PHE A O 1
ATOM 781 N N . VAL A 1 100 ? -2.051 5.847 4.646 1.00 92.62 100 VAL A N 1
ATOM 782 C CA . VAL A 1 100 ? -1.774 4.543 4.011 1.00 92.62 100 VAL A CA 1
ATOM 783 C C . VAL A 1 100 ? -1.509 3.449 5.054 1.00 92.62 100 VAL A C 1
ATOM 785 O O . VAL A 1 100 ? -2.000 2.333 4.902 1.00 92.62 100 VAL A O 1
ATOM 788 N N . GLU A 1 101 ? -0.773 3.760 6.121 1.00 94.50 101 GLU A N 1
ATOM 789 C CA . GLU A 1 101 ? -0.527 2.847 7.241 1.00 94.50 101 GLU A CA 1
ATOM 790 C C . GLU A 1 101 ? -1.830 2.446 7.933 1.00 94.50 101 GLU A C 1
ATOM 792 O O . GLU A 1 101 ? -2.048 1.265 8.197 1.00 94.50 101 GLU A O 1
ATOM 797 N N . ALA A 1 102 ? -2.726 3.408 8.150 1.00 94.06 102 ALA A N 1
ATOM 798 C CA . ALA A 1 102 ? -4.046 3.157 8.702 1.00 94.06 102 ALA A CA 1
ATOM 799 C C . ALA A 1 102 ? -4.855 2.204 7.796 1.00 94.06 102 ALA A C 1
ATOM 801 O O . ALA A 1 102 ? -5.391 1.207 8.279 1.00 94.06 102 ALA A O 1
ATOM 802 N N . GLN A 1 103 ? -4.913 2.450 6.479 1.00 93.44 103 GLN A N 1
ATOM 803 C CA . GLN A 1 103 ? -5.599 1.556 5.527 1.00 93.44 103 GLN A CA 1
ATOM 804 C C . GLN A 1 103 ? -5.033 0.132 5.547 1.00 93.44 103 GLN A C 1
ATOM 806 O O . GLN A 1 103 ? -5.783 -0.843 5.479 1.00 93.44 103 GLN A O 1
ATOM 811 N N . LEU A 1 104 ? -3.711 0.011 5.658 1.00 95.94 104 LEU A N 1
ATOM 812 C CA . LEU A 1 104 ? -3.026 -1.270 5.745 1.00 95.94 104 LEU A CA 1
ATOM 813 C C . LEU A 1 104 ? -3.372 -2.016 7.042 1.00 95.94 104 LEU A C 1
ATOM 815 O O . LEU A 1 104 ? -3.742 -3.184 6.981 1.00 95.94 104 LEU A O 1
ATOM 819 N N . LEU A 1 105 ? -3.311 -1.342 8.193 1.00 95.81 105 LEU A N 1
ATOM 820 C CA . LEU A 1 105 ? -3.698 -1.912 9.489 1.00 95.81 105 LEU A CA 1
ATOM 821 C C . LEU A 1 105 ? -5.168 -2.339 9.505 1.00 95.81 105 LEU A C 1
ATOM 823 O O . LEU A 1 105 ? -5.492 -3.409 10.012 1.00 95.81 105 LEU A O 1
ATOM 827 N N . LEU A 1 106 ? -6.054 -1.556 8.882 1.00 94.31 106 LEU A N 1
ATOM 828 C CA . LEU A 1 106 ? -7.458 -1.925 8.726 1.00 94.31 106 LEU A CA 1
ATOM 829 C C . LEU A 1 106 ? -7.621 -3.200 7.886 1.00 94.31 106 LEU A C 1
ATOM 831 O O . LEU A 1 106 ? -8.403 -4.075 8.247 1.00 94.31 106 LEU A O 1
ATOM 835 N N . ALA A 1 107 ? -6.873 -3.331 6.787 1.00 94.06 107 ALA A N 1
ATOM 836 C CA . ALA A 1 107 ? -6.883 -4.538 5.961 1.00 94.06 107 ALA A CA 1
ATOM 837 C C . ALA A 1 107 ? -6.290 -5.768 6.679 1.00 94.06 107 ALA A C 1
ATOM 839 O O . ALA A 1 107 ? -6.637 -6.898 6.338 1.00 94.06 107 ALA A O 1
ATOM 840 N N . GLU A 1 108 ? -5.417 -5.555 7.664 1.00 94.19 108 GLU A N 1
ATOM 841 C CA . GLU A 1 108 ? -4.884 -6.591 8.559 1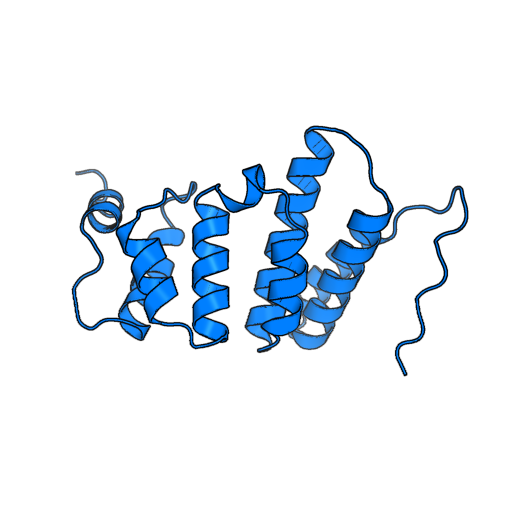.00 94.19 108 GLU A CA 1
ATOM 842 C C . GLU A 1 108 ? -5.798 -6.885 9.762 1.00 94.19 108 GLU A C 1
ATOM 844 O O . GLU A 1 108 ? -5.607 -7.895 10.438 1.00 94.19 108 GLU A O 1
ATOM 849 N N . GLY A 1 109 ? -6.806 -6.043 10.013 1.00 94.38 109 GLY A N 1
ATOM 850 C CA . GLY A 1 109 ? -7.752 -6.182 11.123 1.00 94.38 109 GLY A CA 1
ATOM 851 C C . GLY A 1 109 ? -7.279 -5.596 12.459 1.00 94.38 109 GLY A C 1
ATOM 852 O O . GLY A 1 109 ? -7.892 -5.875 13.486 1.00 94.38 109 GLY A O 1
ATOM 853 N N . ASP A 1 110 ? -6.219 -4.785 12.474 1.00 94.56 110 ASP A N 1
ATOM 854 C CA . ASP A 1 110 ? -5.660 -4.183 13.693 1.00 94.56 110 ASP A CA 1
ATOM 855 C C . ASP A 1 110 ? -6.338 -2.840 14.018 1.00 94.56 110 ASP A C 1
ATOM 857 O O . ASP A 1 110 ? -5.785 -1.756 13.821 1.00 94.56 110 ASP A O 1
ATOM 861 N N . ILE A 1 111 ? -7.590 -2.925 14.469 1.00 92.94 111 ILE A N 1
ATOM 862 C CA . ILE A 1 111 ? -8.465 -1.766 14.695 1.00 92.94 111 ILE A CA 1
ATOM 863 C C . ILE A 1 111 ? -7.907 -0.808 15.755 1.00 92.94 111 ILE A C 1
ATOM 865 O O . ILE A 1 111 ? -7.974 0.410 15.574 1.00 92.94 111 ILE A O 1
ATOM 869 N N . ASP A 1 112 ? -7.320 -1.339 16.828 1.00 93.06 112 ASP A N 1
ATOM 870 C CA . ASP A 1 112 ? -6.783 -0.532 17.927 1.00 93.06 112 ASP A CA 1
ATOM 871 C C . ASP A 1 112 ? -5.632 0.359 17.452 1.00 93.06 112 ASP A C 1
ATOM 873 O O . ASP A 1 112 ? -5.576 1.545 17.782 1.00 93.06 112 ASP A O 1
ATOM 877 N N . ARG A 1 113 ? -4.742 -0.168 16.599 1.00 92.12 113 ARG A N 1
ATOM 878 C CA . ARG A 1 113 ? -3.676 0.652 16.012 1.00 92.12 113 ARG A CA 1
ATOM 879 C C . ARG A 1 113 ? -4.193 1.665 15.006 1.00 92.12 113 ARG A C 1
ATOM 881 O O . ARG A 1 113 ? -3.627 2.753 14.921 1.00 92.12 113 ARG A O 1
ATOM 888 N N . VAL A 1 114 ? -5.252 1.347 14.259 1.00 92.62 114 VAL A N 1
ATOM 889 C CA . VAL A 1 114 ? -5.884 2.347 13.389 1.00 92.62 114 VAL A CA 1
ATOM 890 C C . VAL A 1 114 ? -6.392 3.518 14.231 1.00 92.62 114 VAL A C 1
ATOM 892 O O . VAL A 1 114 ? -6.086 4.664 13.908 1.00 92.62 114 VAL A O 1
ATOM 895 N N . ARG A 1 115 ? -7.096 3.248 15.338 1.00 89.38 115 ARG A N 1
ATOM 896 C CA . ARG A 1 115 ? -7.578 4.296 16.253 1.00 89.38 115 ARG A CA 1
ATOM 897 C C . ARG A 1 115 ? -6.436 5.145 16.803 1.00 89.38 115 ARG A C 1
ATOM 899 O O . ARG A 1 115 ? -6.492 6.364 16.675 1.00 89.38 115 ARG A O 1
ATOM 906 N N . ALA A 1 116 ? -5.363 4.516 17.282 1.00 90.81 116 ALA A N 1
ATOM 907 C CA . ALA A 1 116 ? -4.195 5.228 17.800 1.00 90.81 116 ALA A CA 1
ATOM 908 C C . ALA A 1 116 ? -3.571 6.195 16.771 1.00 90.81 116 ALA A C 1
ATOM 910 O O . ALA A 1 116 ? -3.181 7.304 17.126 1.00 90.81 116 ALA A O 1
ATOM 911 N N . ILE A 1 117 ? -3.516 5.823 15.483 1.00 89.12 117 ILE A N 1
ATOM 912 C CA . ILE A 1 117 ? -3.019 6.718 14.421 1.00 89.12 117 ILE A CA 1
ATOM 913 C C . ILE A 1 117 ? -3.926 7.944 14.251 1.00 89.12 117 ILE A C 1
ATOM 915 O O . ILE A 1 117 ? -3.428 9.056 14.057 1.00 89.12 117 ILE A O 1
ATOM 919 N N . PHE A 1 118 ? -5.246 7.752 14.300 1.00 86.50 118 PHE A N 1
ATOM 920 C CA . PHE A 1 118 ? -6.199 8.857 14.209 1.00 86.50 118 PHE A CA 1
ATOM 921 C C . PHE A 1 118 ? -6.117 9.772 15.436 1.00 86.50 118 PHE A C 1
ATOM 923 O O . PHE A 1 118 ? -6.110 10.990 15.255 1.00 86.50 118 PHE A O 1
ATOM 930 N N . GLU A 1 119 ? -5.992 9.205 16.637 1.00 87.38 119 GLU A N 1
ATOM 931 C CA . GLU A 1 119 ? -5.836 9.929 17.907 1.00 87.38 119 GLU A CA 1
ATOM 932 C C . GLU A 1 119 ? -4.538 10.743 17.975 1.00 87.38 119 GLU A C 1
ATOM 934 O O . GLU A 1 119 ? -4.562 11.892 18.411 1.00 87.38 119 GLU A O 1
ATOM 939 N N . GLU A 1 120 ? -3.415 10.187 17.504 1.00 86.31 120 GLU A N 1
ATOM 940 C CA . GLU A 1 120 ? -2.130 10.899 17.429 1.00 86.31 120 GLU A CA 1
ATOM 941 C C . GLU A 1 120 ? -2.208 12.120 16.497 1.00 86.31 120 GLU A C 1
ATOM 943 O O . GLU A 1 120 ? -1.534 13.127 16.721 1.00 86.31 120 GLU A O 1
ATOM 948 N N . GLY A 1 121 ? -3.066 12.059 15.475 1.00 81.25 121 GLY A N 1
ATOM 949 C CA . GLY A 1 121 ? -3.236 13.141 14.516 1.00 81.25 121 GLY A CA 1
ATOM 950 C C . GLY A 1 121 ? -2.234 13.071 13.360 1.00 81.25 121 GLY A C 1
ATOM 951 O O . GLY A 1 121 ? -1.047 12.805 13.540 1.00 81.25 121 GLY A O 1
ATOM 952 N N . PHE A 1 122 ? -2.684 13.353 12.138 1.00 81.94 122 PHE A N 1
ATOM 953 C CA . PHE A 1 122 ? -1.794 13.583 10.995 1.00 81.94 122 PHE A CA 1
ATOM 954 C C . PHE A 1 122 ? -2.393 14.577 9.991 1.00 81.94 122 PHE A C 1
ATOM 956 O O . PHE A 1 122 ? -3.602 14.820 9.964 1.00 81.94 122 PHE A O 1
ATOM 963 N N . GLU A 1 123 ? -1.546 15.186 9.154 1.00 73.88 123 GLU A N 1
ATOM 964 C CA . GLU A 1 123 ? -1.975 16.111 8.093 1.00 73.88 123 GLU A CA 1
ATOM 965 C C . GLU A 1 123 ? -1.787 15.489 6.704 1.00 73.88 123 GLU A C 1
ATOM 967 O O . GLU A 1 123 ? -0.661 15.245 6.261 1.00 73.88 123 GLU A O 1
ATOM 972 N N . VAL A 1 124 ? -2.882 15.244 5.982 1.00 68.19 124 VAL A N 1
ATOM 973 C CA . VAL A 1 124 ? -2.822 14.852 4.567 1.00 68.19 124 VAL A CA 1
ATOM 974 C C . VAL A 1 124 ? -2.860 16.123 3.721 1.00 68.19 124 VAL A C 1
ATOM 976 O O . VAL A 1 124 ? -3.868 16.824 3.697 1.00 68.19 124 VAL A O 1
ATOM 979 N N . ALA A 1 125 ? -1.756 16.445 3.044 1.00 62.06 125 ALA A N 1
ATOM 980 C CA . ALA A 1 125 ? -1.759 17.486 2.017 1.00 62.06 125 ALA A CA 1
ATOM 981 C C . ALA A 1 125 ? -2.605 17.018 0.813 1.00 62.06 125 ALA A C 1
ATOM 983 O O . ALA A 1 125 ? -2.483 15.858 0.420 1.00 62.06 125 ALA A O 1
ATOM 984 N N . ASP A 1 126 ? -3.406 17.934 0.252 1.00 55.31 126 ASP A N 1
ATOM 985 C CA . ASP A 1 126 ? -4.607 17.744 -0.598 1.00 55.31 126 ASP A CA 1
ATOM 986 C C . ASP A 1 126 ? -5.896 17.399 0.175 1.00 55.31 126 ASP A C 1
ATOM 988 O O . ASP A 1 126 ? -6.337 16.259 0.299 1.00 55.31 126 ASP A O 1
ATOM 992 N N . LEU A 1 127 ? -6.510 18.463 0.704 1.00 51.75 127 LEU A N 1
ATOM 993 C CA . LEU A 1 127 ? -7.579 18.454 1.709 1.00 51.75 127 LEU A CA 1
ATOM 994 C C . LEU A 1 127 ? -8.992 18.161 1.170 1.00 51.75 127 LEU A C 1
ATOM 996 O O . LEU A 1 127 ? -9.906 18.003 1.972 1.00 51.75 127 LEU A O 1
ATOM 1000 N N . ARG A 1 128 ? -9.207 18.099 -0.154 1.00 47.22 128 ARG A N 1
ATOM 1001 C CA . ARG A 1 128 ? -10.567 17.949 -0.720 1.00 47.22 128 ARG A CA 1
ATOM 1002 C C . ARG A 1 128 ? -11.016 16.504 -0.905 1.00 47.22 128 ARG A C 1
ATOM 1004 O O . ARG A 1 128 ? -12.152 16.195 -0.585 1.00 47.22 128 ARG A O 1
ATOM 1011 N N . GLU A 1 129 ? -10.136 15.635 -1.391 1.00 51.53 129 GLU A N 1
ATOM 1012 C CA . GLU A 1 129 ? -10.447 14.211 -1.601 1.00 51.53 129 GLU A CA 1
ATOM 1013 C C . GLU A 1 129 ? -10.234 13.395 -0.313 1.00 51.53 129 GLU A C 1
ATOM 1015 O O . GLU A 1 129 ? -10.905 12.397 -0.073 1.00 51.53 129 GLU A O 1
ATOM 1020 N N . GLY A 1 130 ? -9.339 13.851 0.571 1.00 56.66 130 GLY A N 1
ATOM 1021 C CA . GLY A 1 130 ? -8.983 13.117 1.784 1.00 56.66 130 GLY A CA 1
ATOM 1022 C C . GLY A 1 130 ? -10.095 13.032 2.830 1.00 56.66 130 GLY A C 1
ATOM 1023 O O . GLY A 1 130 ? -10.109 12.085 3.604 1.00 56.66 130 GLY A O 1
ATOM 1024 N N . ALA A 1 131 ? -11.024 13.986 2.883 1.00 61.28 131 ALA A N 1
ATOM 1025 C CA . ALA A 1 131 ? -11.942 14.081 4.013 1.00 61.28 131 ALA A CA 1
ATOM 1026 C C . ALA A 1 131 ? -13.115 13.085 3.959 1.00 61.28 131 ALA A C 1
ATOM 1028 O O . ALA A 1 131 ? -13.442 12.483 4.982 1.00 61.28 131 ALA A O 1
ATOM 1029 N N . GLU A 1 132 ? -13.677 12.841 2.770 1.00 68.50 132 GLU A N 1
ATOM 1030 C CA . GLU A 1 132 ? -14.671 11.776 2.555 1.00 68.50 132 GLU A CA 1
ATOM 1031 C C . GLU A 1 132 ? -14.047 10.404 2.839 1.00 68.50 132 GLU A C 1
ATOM 1033 O O . GLU A 1 132 ? -14.583 9.610 3.607 1.00 68.50 132 GLU A O 1
ATOM 1038 N N . VAL A 1 133 ? -12.838 10.174 2.322 1.00 78.06 133 VAL A N 1
ATOM 1039 C CA . VAL A 1 133 ? -12.111 8.911 2.491 1.00 78.06 133 VAL A CA 1
ATOM 1040 C C . VAL A 1 133 ? -11.714 8.660 3.961 1.00 78.06 133 VAL A C 1
ATOM 1042 O O . VAL A 1 133 ? -11.763 7.521 4.430 1.00 78.06 133 VAL A O 1
ATOM 1045 N N . LEU A 1 134 ? -11.353 9.707 4.716 1.00 80.31 134 LEU A N 1
ATOM 1046 C CA . LEU A 1 134 ? -11.089 9.619 6.160 1.00 80.31 134 LEU A CA 1
ATOM 1047 C C . LEU A 1 134 ? -12.363 9.299 6.953 1.00 80.31 134 LEU A C 1
ATOM 1049 O O . LEU A 1 134 ? -12.316 8.453 7.847 1.00 80.31 134 LEU A O 1
ATOM 1053 N N . GLY A 1 135 ? -13.485 9.947 6.623 1.00 81.00 135 GLY A N 1
ATOM 1054 C CA . GLY A 1 135 ? -14.784 9.689 7.248 1.00 81.00 135 GLY A CA 1
ATOM 1055 C C . GLY A 1 135 ? -15.268 8.259 7.005 1.00 81.00 135 GLY A C 1
ATOM 1056 O O . GLY A 1 135 ? -15.611 7.550 7.954 1.00 81.00 135 GLY A O 1
ATOM 1057 N N . ASP A 1 136 ? -15.192 7.795 5.757 1.00 83.69 136 ASP A N 1
ATOM 1058 C CA . ASP A 1 136 ? -15.513 6.418 5.380 1.00 83.69 136 ASP A CA 1
ATOM 1059 C C . ASP A 1 136 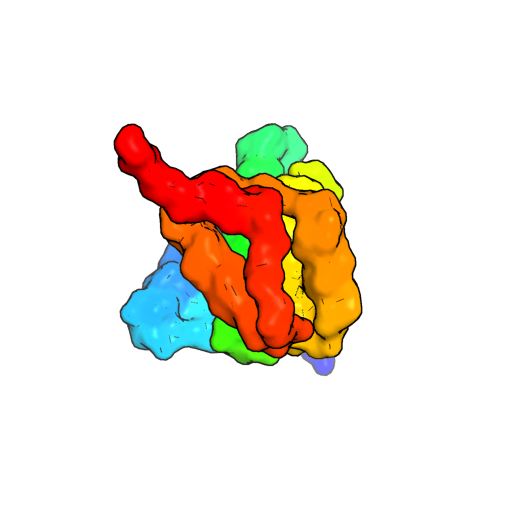? -14.656 5.412 6.149 1.00 83.69 136 AS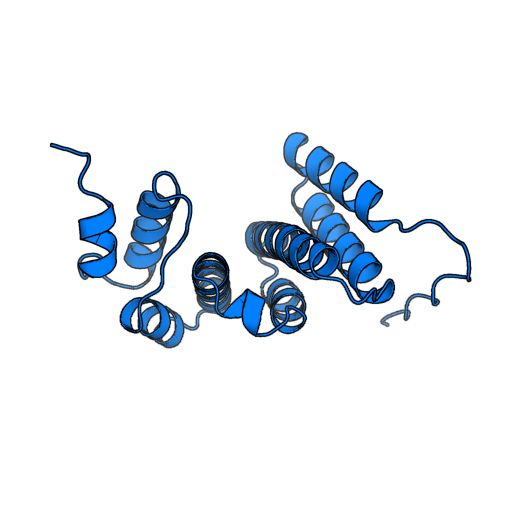P A C 1
ATOM 1061 O O . ASP A 1 136 ? -15.164 4.403 6.640 1.00 83.69 136 ASP A O 1
ATOM 1065 N N . MET A 1 137 ? -13.356 5.681 6.289 1.00 85.06 137 MET A N 1
ATOM 10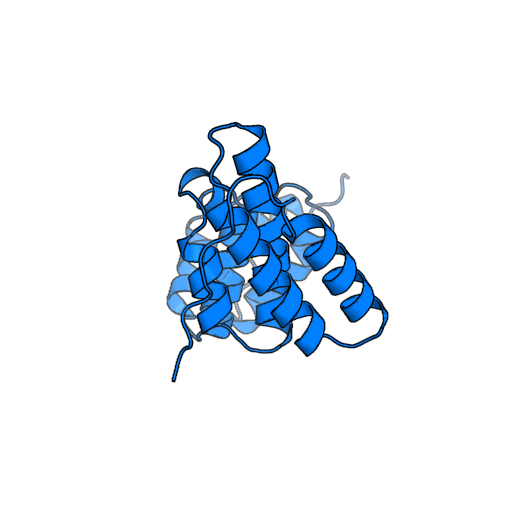66 C CA . MET A 1 137 ? -12.463 4.809 7.041 1.00 85.06 137 MET A CA 1
ATOM 1067 C C . MET A 1 137 ? -12.803 4.784 8.538 1.00 85.06 137 MET A C 1
ATOM 1069 O O . MET A 1 137 ? -12.848 3.702 9.125 1.00 85.06 137 MET A O 1
ATOM 1073 N N . TRP A 1 138 ? -13.066 5.943 9.147 1.00 86.81 138 TRP A N 1
ATOM 1074 C CA . TRP A 1 138 ? -13.411 6.047 10.567 1.00 86.81 138 TRP A CA 1
ATOM 1075 C C . TRP A 1 138 ? -14.732 5.340 10.897 1.00 86.81 138 TRP A C 1
ATOM 1077 O O . TRP A 1 138 ? -14.803 4.589 11.868 1.00 86.81 138 TRP A O 1
ATOM 1087 N N . SER A 1 139 ? -15.741 5.469 10.032 1.00 87.19 139 SER A N 1
ATOM 1088 C CA . SER A 1 139 ? -17.043 4.806 10.210 1.00 87.19 139 SER A CA 1
ATOM 1089 C C . SER A 1 139 ? -16.963 3.273 10.252 1.00 87.19 139 SER A C 1
ATOM 1091 O O . SER A 1 139 ? -17.831 2.612 10.817 1.00 87.19 139 SER A O 1
ATOM 1093 N N . ARG A 1 140 ? -15.907 2.680 9.677 1.00 87.00 140 ARG A N 1
ATOM 1094 C CA . ARG A 1 140 ? -15.680 1.224 9.709 1.00 87.00 140 ARG A CA 1
ATOM 1095 C C . ARG A 1 140 ? -15.130 0.734 11.043 1.00 87.00 140 ARG A C 1
ATOM 1097 O O . ARG A 1 140 ? -15.153 -0.470 11.287 1.00 87.00 140 ARG A O 1
ATOM 1104 N N . ILE A 1 141 ? -14.585 1.632 11.861 1.00 87.88 141 ILE A N 1
ATOM 1105 C CA . ILE A 1 141 ? -13.849 1.286 13.083 1.00 87.88 141 ILE A CA 1
ATOM 1106 C C . ILE A 1 141 ? -14.419 1.933 14.343 1.00 87.88 141 ILE A C 1
ATOM 1108 O O . ILE A 1 141 ? -14.016 1.564 15.447 1.00 87.88 141 ILE A O 1
ATOM 1112 N N . SER A 1 142 ? -15.309 2.912 14.208 1.00 85.50 142 SER A N 1
ATOM 1113 C CA . SER A 1 142 ? -15.898 3.642 15.323 1.00 85.50 142 SER A CA 1
ATOM 1114 C C . SER A 1 142 ? -17.311 4.110 14.989 1.00 85.50 142 SER A C 1
ATOM 1116 O O . SER A 1 142 ? -17.603 4.465 13.849 1.00 85.50 142 SER A O 1
ATOM 1118 N N . GLU A 1 143 ? -18.170 4.132 16.008 1.00 82.69 143 GLU A N 1
ATOM 1119 C CA . GLU A 1 143 ? -19.493 4.771 15.959 1.00 82.69 143 GLU A CA 1
ATOM 1120 C C . GLU A 1 143 ? -19.436 6.245 16.404 1.00 82.69 143 GLU A C 1
ATOM 1122 O O . GLU A 1 143 ? -20.420 6.975 16.297 1.00 82.69 143 GLU A O 1
ATOM 1127 N N . GLU A 1 144 ? -18.285 6.695 16.910 1.00 84.06 144 GLU A N 1
ATOM 1128 C CA . GLU A 1 144 ? -18.065 8.079 17.323 1.00 84.06 144 GLU A CA 1
ATOM 1129 C C . GLU A 1 144 ? -17.882 9.002 16.108 1.00 84.06 144 GLU A C 1
ATOM 1131 O O . GLU A 1 144 ? -17.405 8.554 15.060 1.00 84.06 144 GLU A O 1
ATOM 1136 N N . PRO A 1 145 ? -18.207 10.304 16.223 1.00 79.94 145 PRO A N 1
ATOM 1137 C CA . PRO A 1 145 ? -17.887 11.262 15.171 1.00 79.94 145 PRO A CA 1
ATOM 1138 C C . PRO A 1 145 ? -16.376 11.304 14.906 1.00 79.94 145 PRO A C 1
ATOM 1140 O O . PRO A 1 145 ? -15.560 11.036 15.792 1.00 79.94 145 PRO A O 1
ATOM 1143 N N . LEU A 1 146 ? -16.002 11.642 13.670 1.00 80.44 146 LEU A N 1
ATOM 1144 C CA . LEU A 1 146 ? -14.601 11.804 13.287 1.00 80.44 146 LEU A CA 1
ATOM 1145 C C . LEU A 1 146 ? -13.932 12.841 14.215 1.00 80.44 146 LEU A C 1
ATOM 1147 O O . LEU A 1 146 ? -14.532 13.886 14.470 1.00 80.44 146 LEU A O 1
ATOM 1151 N N . PRO A 1 147 ? -12.698 12.615 14.713 1.00 83.75 147 PRO A N 1
ATOM 1152 C CA . PRO A 1 147 ? -12.065 13.558 15.627 1.00 83.75 147 PRO A CA 1
ATOM 1153 C C . PRO A 1 147 ? -11.982 14.978 15.054 1.00 83.75 147 PRO A C 1
ATOM 1155 O O . PRO A 1 147 ? -11.640 15.184 13.886 1.00 83.75 147 PRO A O 1
ATOM 1158 N N . GLN A 1 148 ? -12.232 15.973 15.910 1.00 72.81 148 GLN A N 1
ATOM 1159 C CA . GLN A 1 148 ? -12.427 17.376 15.519 1.00 72.81 148 GLN A CA 1
ATOM 1160 C C . GLN A 1 148 ? -11.262 17.970 14.702 1.00 72.81 148 GLN A C 1
ATOM 1162 O O . GLN A 1 148 ? -11.467 18.817 13.833 1.00 72.81 148 GLN A O 1
ATOM 1167 N N . ALA A 1 149 ? -10.034 17.493 14.935 1.00 72.25 149 ALA A N 1
ATOM 1168 C CA . ALA A 1 149 ? -8.839 17.878 14.178 1.00 72.25 149 ALA A CA 1
ATOM 1169 C C . ALA A 1 149 ? -8.957 17.598 12.663 1.00 72.25 149 ALA A C 1
ATOM 1171 O O . ALA A 1 149 ? -8.352 18.305 11.853 1.00 72.25 149 ALA A O 1
ATOM 1172 N N . TYR A 1 150 ? -9.758 16.602 12.276 1.00 72.62 150 TYR A N 1
ATOM 1173 C CA . TYR A 1 150 ? -10.072 16.279 10.885 1.00 72.62 150 TYR A CA 1
ATOM 1174 C C . TYR A 1 150 ? -11.389 16.925 10.416 1.00 72.62 150 TYR A C 1
ATOM 1176 O O . TYR A 1 150 ? -11.517 17.217 9.228 1.00 72.62 150 TYR A O 1
ATOM 1184 N N . GLU A 1 151 ? -12.325 17.239 11.325 1.00 64.31 151 GLU A N 1
ATOM 1185 C CA . GLU A 1 151 ? -13.565 17.977 11.011 1.00 64.31 151 GLU A CA 1
ATOM 1186 C C . GLU A 1 151 ? -13.329 19.463 10.684 1.00 64.31 151 GLU A C 1
ATOM 1188 O O . GLU A 1 151 ? -13.961 20.006 9.780 1.00 64.31 151 GLU A O 1
ATOM 1193 N N . PHE A 1 152 ? -12.415 20.165 11.368 1.00 53.03 152 PHE A N 1
ATOM 1194 C CA . PHE A 1 152 ? -12.161 21.592 11.083 1.00 53.03 152 PHE A CA 1
ATOM 1195 C C . PHE A 1 152 ? -11.552 21.832 9.704 1.00 53.03 152 PHE A C 1
ATOM 1197 O O . PHE A 1 152 ? -11.783 22.874 9.090 1.00 53.03 152 PHE A O 1
ATOM 1204 N N . ARG A 1 153 ? -10.819 20.844 9.191 1.00 55.72 153 ARG A N 1
ATOM 1205 C CA . ARG A 1 153 ? -10.307 20.839 7.819 1.00 55.72 153 ARG A CA 1
ATOM 1206 C C . ARG A 1 153 ? -11.418 20.641 6.770 1.00 55.72 153 ARG A C 1
ATOM 1208 O O . ARG A 1 153 ? -11.149 20.839 5.590 1.00 55.72 153 ARG A O 1
ATOM 1215 N N . MET A 1 154 ? -12.647 20.318 7.197 1.00 52.44 154 MET A N 1
ATOM 1216 C CA . MET A 1 154 ? -13.858 20.142 6.382 1.00 52.44 154 MET A CA 1
ATOM 1217 C C . MET A 1 154 ? -14.853 21.308 6.432 1.00 52.44 154 MET A C 1
ATOM 1219 O O . MET A 1 154 ? -15.948 21.186 5.886 1.00 52.44 154 MET A O 1
ATOM 1223 N N . ARG A 1 155 ? -14.537 22.460 7.038 1.00 44.66 155 ARG A N 1
ATOM 1224 C CA . ARG A 1 155 ? -15.394 23.633 6.803 1.00 44.66 155 ARG A CA 1
ATOM 1225 C C . ARG A 1 155 ? -15.086 24.201 5.412 1.00 44.66 155 ARG A C 1
ATOM 1227 O O . ARG A 1 155 ? -13.964 24.671 5.214 1.00 44.66 155 ARG A O 1
ATOM 1234 N N . PRO A 1 156 ? -16.026 24.186 4.441 1.00 43.41 156 PRO A N 1
ATOM 1235 C CA . PRO A 1 156 ? -15.869 25.024 3.262 1.00 43.41 156 PRO A CA 1
ATOM 1236 C C . PRO A 1 156 ? -15.760 26.471 3.745 1.00 43.41 156 PRO A C 1
ATOM 1238 O O . PRO A 1 156 ? -16.435 26.852 4.704 1.00 43.41 156 PRO A O 1
ATOM 1241 N N . GLY A 1 157 ? -14.867 27.241 3.120 1.00 46.81 157 GLY A N 1
ATOM 1242 C CA . GLY A 1 157 ? -14.726 28.664 3.405 1.00 46.81 157 GLY A CA 1
ATOM 1243 C C . GLY A 1 157 ? -16.102 29.322 3.398 1.00 46.81 157 GLY A C 1
ATOM 1244 O O . GLY A 1 157 ? -16.808 29.256 2.393 1.00 46.81 157 GLY A O 1
ATOM 1245 N N . SER A 1 158 ? -16.482 29.858 4.556 1.00 39.12 158 SER A N 1
ATOM 1246 C CA . SER A 1 158 ? -17.595 30.792 4.715 1.00 39.12 158 SER A CA 1
ATOM 1247 C C . SER A 1 158 ? -17.362 32.046 3.890 1.00 39.12 158 SER A C 1
ATOM 1249 O O . SER A 1 158 ? -16.199 32.517 3.929 1.00 39.12 158 SER A O 1
#

Organism: NCBI:txid163361

Foldseek 3Di:
DDPDDDQDDPPDDQCLVVLQVVLVVCVVVVNLVSSLVSLLVSLVSLLSVDDDDPVSLVVLLVSLLSNLVSCVVVLNLVSNVVSLVSRDPVSCQAQVNLVSVLSSCVSVVVLVVNVVSQVVDHDDPPLPVVLVVQQVSCVVRDPDGRPVSSVVSPDDDD

pLDDT: mean 83.58, std 16.25, range [35.69, 98.44]

Sequence (158 aa):
SFRGRAPRPPGAPSRWPLLRCLAVADQCEGNPGRAADRYAAAFDDLCEERREAAVWTAVTAALGREAIEALLAVKRPAEARSVFERLRQPVRERGRFRFVEAQLLLAEGDIDRVRAIFEEGFEVADLREGAEVLGDMWSRISEEPLPQAYEFRMRPGS

Secondary structure (DSSP, 8-state):
---PPPPPPTTPPPSHHHHHHHHHHHHHTT-HHHHHHHHHHHHHHHHHT---SHHHHHHHHHHHHHHHHHHHHTT-HHHHHHHHHHS-HHHHTSHHHHHHHHHHHHHHT-HHHHHHHHHH----SSTTTHHHHHHHHHHTT-SSPPPHHHHGGG----

Radius of gyration: 17.36 Å; chains: 1; bounding box: 45×53×36 Å